Protein AF-A0A7Y0C4G6-F1 (afdb_monomer)

Solvent-accessible surface area (backbone atoms only — not comparable to full-atom values): 3809 Å² total; per-residue (Å²): 123,65,26,41,38,21,34,68,87,65,50,81,73,49,77,38,46,61,71,57,48,51,49,37,56,74,69,69,33,57,74,48,75,42,82,54,77,75,49,75,47,78,59,64,61,42,87,87,79,64,50,63,42,72,49,77,38,45,40,26,37,18,23,64,130

Sequence (65 aa):
MKVLKLSAQGLPQSWISLEEAVSHYATDEVRWEMGARIAIFHGGHNAITGNQSIITINSIIGTRG

Structure (mmCIF, N/CA/C/O backbone):
data_AF-A0A7Y0C4G6-F1
#
_entry.id   AF-A0A7Y0C4G6-F1
#
loop_
_atom_site.group_PDB
_atom_site.id
_atom_site.type_symbol
_atom_site.label_atom_id
_atom_site.label_alt_id
_atom_site.label_comp_id
_atom_site.label_asym_id
_atom_site.label_entity_id
_atom_site.label_seq_id
_atom_site.pdbx_PDB_ins_code
_atom_site.Cartn_x
_atom_site.Cartn_y
_atom_site.Cartn_z
_atom_site.occupancy
_atom_site.B_iso_or_equiv
_atom_site.auth_seq_id
_atom_site.auth_comp_id
_atom_site.auth_asym_id
_atom_site.auth_atom_id
_atom_site.pdbx_PDB_model_num
ATOM 1 N N . MET A 1 1 ? 8.411 -12.472 -0.665 1.00 85.50 1 MET A N 1
ATOM 2 C CA . MET A 1 1 ? 7.519 -11.898 -1.699 1.00 85.50 1 MET A CA 1
ATOM 3 C C . MET A 1 1 ? 7.833 -10.413 -1.825 1.00 85.50 1 MET A C 1
ATOM 5 O O . MET A 1 1 ? 8.233 -9.842 -0.819 1.00 85.50 1 MET A O 1
ATOM 9 N N . LYS A 1 2 ? 7.742 -9.812 -3.016 1.00 95.88 2 LYS A N 1
ATOM 10 C CA . LYS A 1 2 ? 8.083 -8.394 -3.238 1.00 95.88 2 LYS A CA 1
ATOM 11 C C . LYS A 1 2 ? 6.987 -7.678 -4.028 1.00 95.88 2 LYS A C 1
ATOM 13 O O . LYS A 1 2 ? 6.272 -8.332 -4.784 1.00 95.88 2 LYS A O 1
ATOM 18 N N . VAL A 1 3 ? 6.899 -6.361 -3.861 1.00 98.44 3 VAL A N 1
ATOM 19 C CA . VAL A 1 3 ? 5.999 -5.453 -4.592 1.00 98.44 3 VAL A CA 1
ATOM 20 C C . VAL A 1 3 ? 6.833 -4.579 -5.522 1.00 98.44 3 V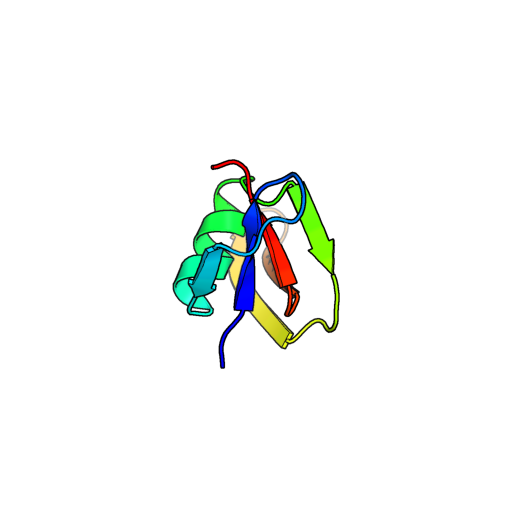AL A C 1
ATOM 22 O O . VAL A 1 3 ? 7.882 -4.080 -5.114 1.00 98.44 3 VAL A O 1
ATOM 25 N N . LEU A 1 4 ? 6.390 -4.382 -6.764 1.00 98.56 4 LEU A N 1
ATOM 26 C CA . LEU A 1 4 ? 7.023 -3.416 -7.662 1.00 98.56 4 LEU A CA 1
ATOM 27 C C . LEU A 1 4 ? 6.525 -2.004 -7.327 1.00 98.56 4 LEU A C 1
ATOM 29 O O . LEU A 1 4 ? 5.343 -1.707 -7.506 1.00 98.56 4 LEU A O 1
ATOM 33 N N . LYS A 1 5 ? 7.434 -1.140 -6.869 1.00 98.31 5 LYS A N 1
ATOM 34 C CA . LYS A 1 5 ? 7.185 0.283 -6.623 1.00 98.31 5 LYS A CA 1
ATOM 35 C C . LYS A 1 5 ? 7.507 1.096 -7.873 1.00 98.31 5 LYS A C 1
ATOM 37 O O . LYS A 1 5 ? 8.594 0.974 -8.447 1.00 98.31 5 LYS A O 1
ATOM 42 N N . LEU A 1 6 ? 6.574 1.957 -8.259 1.00 98.44 6 LEU A N 1
ATOM 43 C CA . LEU A 1 6 ? 6.735 2.937 -9.326 1.00 98.44 6 LEU A CA 1
ATOM 44 C C . LEU A 1 6 ? 6.484 4.351 -8.803 1.00 98.44 6 LEU A C 1
ATOM 46 O O . LEU A 1 6 ? 5.823 4.545 -7.783 1.00 98.44 6 LEU A O 1
ATOM 50 N N . SER A 1 7 ? 6.958 5.348 -9.546 1.00 96.75 7 SER A N 1
ATOM 51 C CA . SER A 1 7 ? 6.475 6.714 -9.371 1.00 96.75 7 SER A CA 1
ATOM 52 C C . SER A 1 7 ? 4.982 6.806 -9.698 1.00 96.75 7 SER A C 1
ATOM 54 O O . SER A 1 7 ? 4.419 5.954 -10.391 1.00 96.75 7 SER A O 1
ATOM 56 N N . ALA A 1 8 ? 4.345 7.902 -9.291 1.00 94.75 8 ALA A N 1
ATOM 57 C CA . ALA A 1 8 ? 2.957 8.190 -9.642 1.00 94.75 8 ALA A CA 1
ATOM 58 C C . ALA A 1 8 ? 2.690 8.196 -11.164 1.00 94.75 8 ALA A C 1
ATOM 60 O O . ALA A 1 8 ? 1.552 7.997 -11.575 1.00 94.75 8 ALA A O 1
ATOM 61 N N . GLN A 1 9 ? 3.715 8.390 -12.000 1.00 95.50 9 GLN A N 1
ATOM 62 C CA . GLN A 1 9 ? 3.624 8.360 -13.466 1.00 95.50 9 GLN A CA 1
ATOM 63 C C . GLN A 1 9 ? 3.940 6.982 -14.073 1.00 95.50 9 GLN A C 1
ATOM 65 O O . GLN A 1 9 ? 3.932 6.842 -15.292 1.00 95.50 9 GLN A O 1
ATOM 70 N N . GLY A 1 10 ? 4.234 5.967 -13.254 1.00 95.62 10 GLY A N 1
ATOM 71 C CA . GLY A 1 10 ? 4.525 4.613 -13.731 1.00 95.62 10 GLY A CA 1
ATOM 72 C C . GLY A 1 10 ? 5.980 4.374 -14.119 1.00 95.62 10 GLY A C 1
ATOM 73 O O . GLY A 1 10 ? 6.261 3.406 -14.820 1.00 95.62 10 GLY A O 1
ATOM 74 N N . LEU A 1 11 ? 6.918 5.211 -13.665 1.00 97.06 11 LEU A N 1
ATOM 75 C CA . LEU A 1 11 ? 8.346 4.929 -13.829 1.00 97.06 11 LEU A CA 1
ATOM 76 C C . LEU A 1 11 ? 8.796 3.918 -12.762 1.00 97.06 11 LEU A C 1
ATOM 78 O O . LEU A 1 11 ? 8.619 4.208 -11.576 1.00 97.06 11 LEU A O 1
ATOM 82 N N . PRO A 1 12 ? 9.368 2.754 -13.128 1.00 97.12 12 PRO A N 1
ATOM 83 C CA . PRO A 1 12 ? 9.829 1.770 -12.151 1.00 97.12 12 PRO A CA 1
ATOM 84 C C . PRO A 1 12 ? 10.931 2.334 -11.253 1.00 97.12 12 PRO A C 1
ATOM 86 O O . PRO A 1 12 ? 11.856 2.978 -11.745 1.00 97.12 12 PRO A O 1
ATOM 89 N N . GLN A 1 13 ? 10.847 2.071 -9.948 1.00 96.81 13 GLN A N 1
ATOM 90 C CA . GLN A 1 13 ? 11.843 2.522 -8.971 1.00 96.81 13 GLN A CA 1
ATOM 91 C C . GLN A 1 13 ? 12.575 1.343 -8.331 1.00 96.81 13 GLN A C 1
ATOM 93 O O . GLN A 1 13 ? 13.796 1.244 -8.429 1.00 96.81 13 GLN A O 1
ATOM 98 N N . SER A 1 14 ? 11.844 0.433 -7.685 1.00 97.94 14 SER A N 1
ATOM 99 C CA . SER A 1 14 ? 12.447 -0.688 -6.960 1.00 97.94 14 SER A CA 1
ATOM 100 C C . SER A 1 14 ? 11.447 -1.808 -6.669 1.00 97.94 14 SER A C 1
ATOM 102 O O . SER A 1 14 ? 10.233 -1.636 -6.762 1.00 97.94 14 SER A O 1
ATOM 104 N N . TRP A 1 15 ? 11.974 -2.975 -6.297 1.00 98.31 15 TRP A N 1
ATOM 105 C CA . TRP A 1 15 ? 11.194 -4.041 -5.674 1.00 98.31 15 TRP A CA 1
ATOM 106 C C . TRP A 1 15 ? 11.319 -3.935 -4.157 1.00 98.31 15 TRP A C 1
ATOM 108 O O . TRP A 1 15 ? 12.405 -4.183 -3.627 1.00 98.31 15 TRP A O 1
ATOM 118 N N . ILE A 1 16 ? 10.222 -3.616 -3.480 1.00 98.25 16 ILE A N 1
ATOM 119 C CA . ILE A 1 16 ? 10.170 -3.404 -2.028 1.00 98.25 16 ILE A CA 1
ATOM 120 C C . ILE A 1 16 ? 9.583 -4.619 -1.304 1.00 98.25 16 ILE A C 1
ATOM 122 O O . ILE A 1 16 ? 8.923 -5.472 -1.919 1.00 98.25 16 ILE A O 1
ATOM 126 N N . SER A 1 17 ? 9.847 -4.728 -0.004 1.00 98.44 17 SER A N 1
ATOM 127 C CA . SER A 1 17 ? 9.230 -5.753 0.839 1.00 98.44 17 SER A CA 1
ATOM 128 C C . SER A 1 17 ? 7.735 -5.479 1.062 1.00 98.44 17 SER A C 1
AT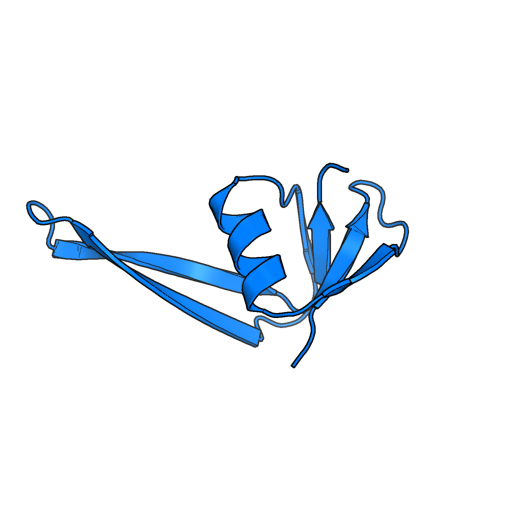OM 130 O O . SER A 1 17 ? 7.213 -4.422 0.700 1.00 98.44 17 SER A O 1
ATOM 132 N N . LEU A 1 18 ? 7.019 -6.437 1.659 1.00 98.00 18 LEU A N 1
ATOM 133 C CA . LEU A 1 18 ? 5.622 -6.208 2.042 1.00 98.00 18 LEU A CA 1
ATOM 134 C C . LEU A 1 18 ? 5.508 -5.202 3.194 1.00 98.00 18 LEU A C 1
ATOM 136 O O . LEU A 1 18 ? 4.548 -4.443 3.235 1.00 98.00 18 LEU A O 1
ATOM 140 N N . GLU A 1 19 ? 6.481 -5.184 4.105 1.00 97.31 19 GLU A N 1
ATOM 141 C CA . GLU A 1 19 ? 6.565 -4.261 5.242 1.00 97.31 19 GLU A CA 1
ATOM 142 C C . GLU A 1 19 ? 6.798 -2.809 4.785 1.00 97.31 19 GLU A C 1
ATOM 144 O O . GLU A 1 19 ? 6.189 -1.870 5.302 1.00 97.31 19 GLU A O 1
ATOM 149 N N . GLU A 1 20 ? 7.634 -2.607 3.767 1.00 97.69 20 GLU A N 1
ATOM 150 C CA . GLU A 1 20 ? 7.789 -1.295 3.128 1.00 97.69 20 GLU A CA 1
ATOM 151 C C . GLU A 1 20 ? 6.508 -0.893 2.381 1.00 97.69 20 GLU A C 1
ATOM 153 O O . GLU A 1 20 ? 6.030 0.234 2.514 1.00 97.69 20 GLU A O 1
ATOM 158 N N . ALA A 1 21 ? 5.902 -1.823 1.634 1.00 98.00 21 ALA A N 1
ATOM 159 C CA . ALA A 1 21 ? 4.670 -1.556 0.896 1.00 98.00 21 ALA A CA 1
ATOM 160 C C . ALA A 1 21 ? 3.507 -1.189 1.829 1.00 98.00 21 ALA A C 1
ATOM 162 O O . ALA A 1 21 ? 2.833 -0.189 1.590 1.00 98.00 21 ALA A O 1
ATOM 163 N N . VAL A 1 22 ? 3.285 -1.948 2.911 1.00 97.81 22 VAL A N 1
ATOM 164 C CA . VAL A 1 22 ? 2.208 -1.667 3.876 1.00 97.81 22 VAL A CA 1
ATOM 165 C C . VAL A 1 22 ? 2.393 -0.302 4.535 1.00 97.81 22 VAL A C 1
ATOM 167 O O . VAL A 1 22 ? 1.403 0.373 4.798 1.00 97.81 22 VAL A O 1
ATOM 170 N N . SER A 1 23 ? 3.640 0.137 4.737 1.00 97.50 23 SER A N 1
ATOM 171 C CA . SER A 1 23 ? 3.930 1.473 5.263 1.00 97.50 23 SER A CA 1
ATOM 172 C C . SER A 1 23 ? 3.448 2.564 4.301 1.00 97.50 23 SER A C 1
ATOM 174 O O . SER A 1 23 ? 2.740 3.464 4.736 1.00 97.50 23 SER A O 1
ATOM 176 N N . HIS A 1 24 ? 3.712 2.431 2.994 1.00 97.69 24 HIS A N 1
ATOM 177 C CA . HIS A 1 24 ? 3.201 3.361 1.974 1.00 97.69 24 HIS A CA 1
ATOM 178 C C . HIS A 1 24 ? 1.666 3.394 1.897 1.00 97.69 24 HIS A C 1
ATOM 180 O O . HIS A 1 24 ? 1.074 4.449 1.668 1.00 97.69 24 HIS A O 1
ATOM 186 N N . TYR A 1 25 ? 1.004 2.248 2.079 1.00 97.44 25 TYR A N 1
ATOM 187 C CA . TYR A 1 25 ? -0.457 2.200 2.184 1.00 97.44 25 TYR A CA 1
ATOM 188 C C . TYR A 1 25 ? -0.962 2.913 3.439 1.00 97.44 25 TYR A C 1
ATOM 190 O O . TYR A 1 25 ? -1.915 3.685 3.372 1.00 97.44 25 TYR A O 1
ATOM 198 N N . ALA A 1 26 ? -0.320 2.667 4.581 1.00 96.75 26 ALA A N 1
ATOM 199 C CA . ALA A 1 26 ? -0.712 3.246 5.860 1.00 96.75 26 ALA A CA 1
ATOM 200 C C . ALA A 1 26 ? -0.523 4.772 5.910 1.00 96.75 26 ALA A C 1
ATOM 202 O O . ALA A 1 26 ? -1.251 5.442 6.641 1.00 96.75 26 ALA A O 1
ATOM 203 N N . THR A 1 27 ? 0.423 5.321 5.138 1.00 96.38 27 THR A N 1
ATOM 204 C CA . THR A 1 27 ? 0.679 6.768 5.034 1.00 96.38 27 THR A CA 1
ATOM 205 C C . THR A 1 27 ? -0.050 7.459 3.875 1.00 96.38 27 THR A C 1
ATOM 207 O O . THR A 1 27 ? 0.188 8.641 3.637 1.00 96.38 27 THR A O 1
ATOM 210 N N . ASP A 1 28 ? -0.957 6.768 3.169 1.00 96.25 28 ASP A N 1
ATOM 211 C CA . ASP A 1 28 ? -1.706 7.304 2.014 1.00 96.25 28 ASP A CA 1
ATOM 212 C C . ASP A 1 28 ? -0.796 7.812 0.863 1.00 96.25 28 ASP A C 1
ATOM 214 O O . ASP A 1 28 ? -1.087 8.760 0.116 1.00 96.25 28 ASP A O 1
ATOM 218 N N . GLU A 1 29 ? 0.365 7.171 0.701 1.00 97.44 29 GLU A N 1
ATOM 219 C CA . GLU A 1 29 ? 1.332 7.501 -0.349 1.00 97.44 29 GLU A CA 1
ATOM 220 C C . GLU A 1 29 ? 1.032 6.797 -1.678 1.00 97.44 29 GLU A C 1
ATOM 222 O O . GLU A 1 29 ? 1.462 7.278 -2.735 1.00 97.44 29 GLU A O 1
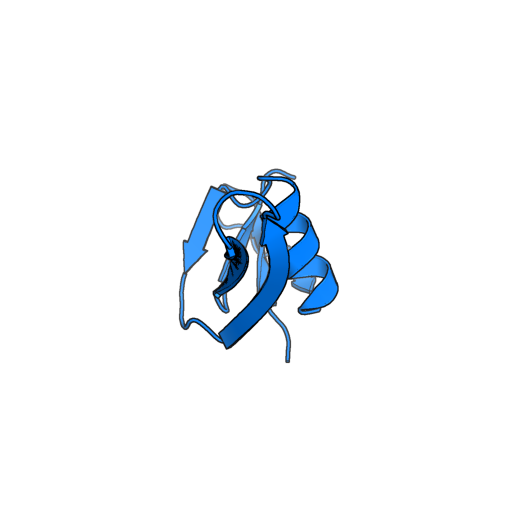ATOM 227 N N . VAL A 1 30 ? 0.266 5.702 -1.652 1.00 97.81 30 VAL A N 1
ATOM 228 C CA . VAL A 1 30 ? -0.147 4.939 -2.840 1.00 97.81 30 VAL A CA 1
ATOM 229 C C . VAL A 1 30 ? -1.199 5.713 -3.639 1.00 97.81 30 VAL A C 1
ATOM 231 O O . VAL A 1 30 ? -2.282 6.019 -3.155 1.00 97.81 30 VAL A O 1
ATOM 234 N N . ARG A 1 31 ? -0.881 6.040 -4.894 1.00 97.44 31 ARG A N 1
ATOM 235 C CA . ARG A 1 31 ? -1.745 6.804 -5.813 1.00 97.44 31 ARG A CA 1
ATOM 236 C C . ARG A 1 31 ? -2.601 5.919 -6.701 1.00 97.44 31 ARG A C 1
ATOM 238 O O . ARG A 1 31 ? -3.687 6.326 -7.100 1.00 97.44 31 ARG A O 1
ATOM 245 N N . TRP A 1 32 ? -2.085 4.750 -7.047 1.00 97.94 32 TRP A N 1
ATOM 246 C CA . TRP A 1 32 ? -2.785 3.747 -7.831 1.00 97.94 32 TRP A CA 1
ATOM 247 C C . TRP A 1 32 ? -2.144 2.382 -7.614 1.00 97.94 32 TRP A C 1
ATOM 249 O O . TRP A 1 32 ? -0.987 2.262 -7.203 1.00 97.94 32 TRP A O 1
ATOM 259 N N . GLU A 1 33 ? -2.918 1.351 -7.921 1.00 98.25 33 GLU A N 1
ATOM 260 C CA . GLU A 1 33 ? -2.572 -0.042 -7.684 1.00 98.25 33 GLU A CA 1
ATOM 261 C C . GLU A 1 33 ? -2.795 -0.859 -8.957 1.00 98.25 33 GLU A C 1
ATOM 263 O O . GLU A 1 33 ? -3.712 -0.578 -9.730 1.00 98.25 33 GLU A O 1
ATOM 268 N N . MET A 1 34 ? -1.992 -1.902 -9.170 1.00 98.06 34 M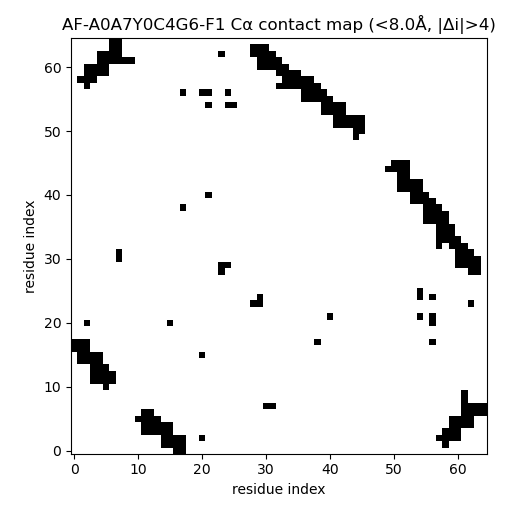ET A N 1
ATOM 269 C CA . MET A 1 34 ? -2.145 -2.802 -10.314 1.00 98.06 34 MET A CA 1
ATOM 270 C C . MET A 1 34 ? -1.704 -4.236 -9.990 1.00 98.06 34 MET A C 1
ATOM 272 O O . MET A 1 34 ? -0.940 -4.499 -9.059 1.00 98.06 34 MET A O 1
ATOM 276 N N . GLY A 1 35 ? -2.175 -5.184 -10.798 1.00 97.44 35 GLY A N 1
ATOM 277 C CA . GLY A 1 35 ? -1.845 -6.597 -10.666 1.00 97.44 35 GLY A CA 1
ATOM 278 C C . GLY A 1 35 ? -2.654 -7.297 -9.575 1.00 97.44 35 GLY A C 1
ATOM 279 O O . GLY A 1 35 ? -3.747 -6.865 -9.214 1.00 97.44 35 GLY A O 1
ATOM 280 N N . ALA A 1 36 ? -2.137 -8.425 -9.094 1.00 98.00 36 ALA A N 1
ATOM 281 C CA . ALA A 1 36 ? -2.844 -9.264 -8.137 1.00 98.00 36 ALA A CA 1
ATOM 282 C C . ALA A 1 36 ? -2.757 -8.692 -6.717 1.00 98.00 36 ALA A C 1
ATOM 284 O O . ALA A 1 36 ? -1.736 -8.127 -6.329 1.00 98.00 36 ALA A O 1
ATOM 285 N N . ARG A 1 37 ? -3.799 -8.918 -5.915 1.00 98.00 37 ARG A N 1
ATOM 286 C CA . ARG A 1 37 ? -3.728 -8.780 -4.456 1.00 98.00 37 ARG A CA 1
ATOM 287 C C . ARG A 1 37 ? -2.899 -9.929 -3.912 1.00 98.00 37 ARG A C 1
ATOM 289 O O . ARG A 1 37 ? -3.249 -11.086 -4.131 1.00 98.00 37 ARG A O 1
ATOM 296 N N . ILE A 1 38 ? -1.807 -9.612 -3.235 1.00 97.81 38 ILE A N 1
ATOM 297 C CA . ILE A 1 38 ? -0.829 -10.614 -2.804 1.00 97.81 38 ILE A CA 1
ATOM 298 C C . ILE A 1 38 ? -0.739 -10.754 -1.287 1.00 97.81 38 ILE A C 1
ATOM 300 O O . ILE A 1 38 ? -0.270 -11.781 -0.812 1.00 97.81 38 ILE A O 1
ATOM 304 N N . ALA A 1 39 ? -1.188 -9.761 -0.517 1.00 97.94 39 ALA A N 1
ATOM 305 C CA . ALA A 1 39 ? -1.183 -9.833 0.940 1.00 97.94 39 ALA A CA 1
ATOM 306 C C . ALA A 1 39 ? -2.330 -9.028 1.556 1.00 97.94 39 ALA A C 1
ATOM 308 O O . ALA A 1 39 ? -2.812 -8.058 0.968 1.00 97.94 39 ALA A O 1
ATOM 309 N N . ILE A 1 40 ? -2.733 -9.431 2.761 1.00 98.19 40 ILE A N 1
ATOM 310 C CA . ILE A 1 40 ? -3.679 -8.712 3.614 1.00 98.19 40 ILE A CA 1
ATOM 311 C C . ILE A 1 40 ? -3.022 -8.557 4.985 1.00 98.19 40 ILE A C 1
ATOM 313 O O . ILE A 1 40 ? -2.583 -9.539 5.583 1.00 98.19 40 ILE A O 1
ATOM 317 N N . PHE A 1 41 ? -2.950 -7.323 5.466 1.00 97.69 41 PHE A N 1
ATOM 318 C CA . PHE A 1 41 ? -2.465 -6.972 6.791 1.00 97.69 41 PHE A CA 1
ATOM 319 C C . PHE A 1 41 ? -3.642 -6.619 7.685 1.00 97.69 41 PHE A C 1
ATOM 321 O O . PHE A 1 41 ? -4.526 -5.851 7.308 1.00 97.69 41 PHE A O 1
ATOM 328 N N . HIS A 1 42 ? -3.615 -7.178 8.886 1.00 97.88 42 HIS A N 1
ATOM 329 C CA . HIS A 1 42 ? -4.630 -7.008 9.907 1.00 97.88 42 HIS A CA 1
ATOM 330 C C . HIS A 1 42 ? -4.063 -6.141 11.030 1.00 97.88 42 HIS A C 1
ATOM 332 O O . HIS A 1 42 ? -3.085 -6.512 11.677 1.00 97.88 42 HIS A O 1
ATOM 338 N N . GLY A 1 43 ? -4.664 -4.975 11.237 1.00 95.25 43 GLY A N 1
ATOM 339 C CA . GLY A 1 43 ? -4.321 -4.048 12.307 1.00 95.25 43 GLY A CA 1
ATOM 340 C C . GLY A 1 43 ? -5.171 -4.255 13.561 1.00 95.25 43 GLY A C 1
ATOM 341 O O . GLY A 1 43 ? -5.774 -5.310 13.786 1.00 95.25 43 GLY A O 1
ATOM 342 N N . GLY A 1 44 ? -5.222 -3.209 14.386 1.00 96.81 44 GLY A N 1
ATOM 343 C CA . GLY A 1 44 ? -6.011 -3.195 15.615 1.00 96.81 44 GLY A CA 1
ATOM 344 C C . GLY A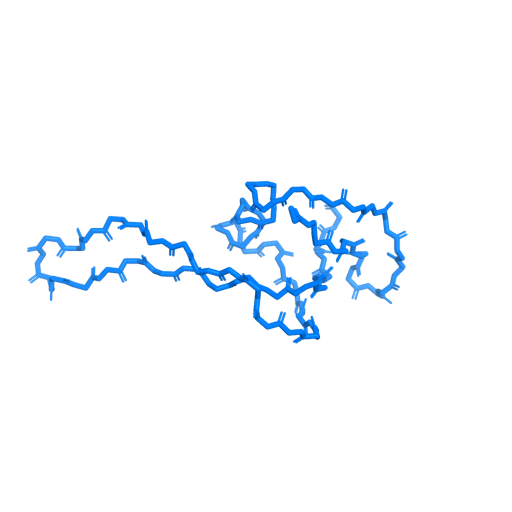 1 44 ? -7.521 -3.203 15.369 1.00 96.81 44 GLY A C 1
ATOM 345 O O . GLY A 1 44 ? -8.001 -2.871 14.281 1.00 96.81 44 GLY A O 1
ATOM 346 N N . HIS A 1 45 ? -8.262 -3.556 16.419 1.00 98.38 45 HIS A N 1
ATOM 347 C CA . HIS A 1 45 ? -9.718 -3.462 16.458 1.00 98.38 45 HIS A CA 1
ATOM 348 C C . HIS A 1 45 ? -10.131 -2.154 17.128 1.00 98.38 45 HIS A C 1
ATOM 350 O O . HIS A 1 45 ? -9.611 -1.790 18.184 1.00 98.38 45 HIS A O 1
ATOM 356 N N . ASN A 1 46 ? -11.085 -1.452 16.529 1.00 98.00 46 ASN A N 1
ATOM 357 C CA . ASN A 1 46 ? -11.739 -0.330 17.178 1.00 98.00 46 ASN A CA 1
ATOM 358 C C 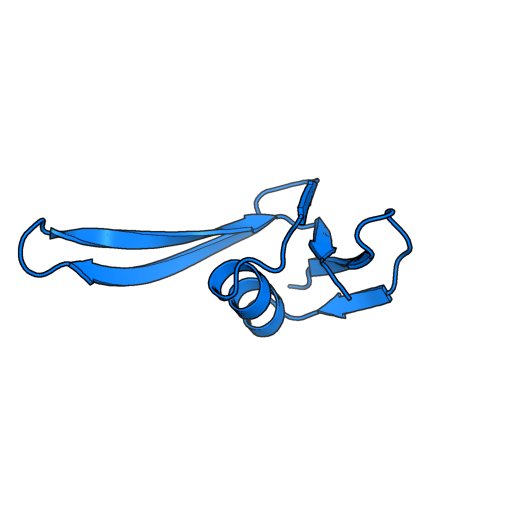. ASN A 1 46 ? -12.554 -0.853 18.373 1.00 98.00 46 ASN A C 1
ATOM 360 O O . ASN A 1 46 ? -13.425 -1.700 18.201 1.00 98.00 46 ASN A O 1
ATOM 364 N N . ALA A 1 47 ? -12.289 -0.342 19.576 1.00 97.69 47 ALA A N 1
ATOM 365 C CA . ALA A 1 47 ? -12.915 -0.844 20.802 1.00 97.69 47 ALA A CA 1
ATOM 366 C C . ALA A 1 47 ? -14.433 -0.595 20.884 1.00 97.69 47 ALA A C 1
ATOM 368 O O . ALA A 1 47 ? -15.129 -1.324 21.582 1.00 97.69 47 ALA A O 1
ATOM 369 N N . ILE A 1 48 ? -14.946 0.427 20.191 1.00 98.38 48 ILE A N 1
ATOM 370 C CA . ILE A 1 48 ? -16.367 0.799 20.217 1.00 98.38 48 ILE A CA 1
ATOM 371 C C . ILE A 1 48 ? -17.142 0.004 19.167 1.00 98.38 48 ILE A C 1
ATOM 373 O O . 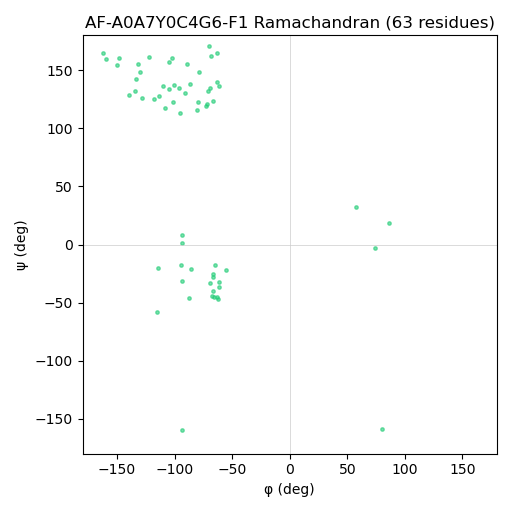ILE A 1 48 ? -18.216 -0.516 19.451 1.00 98.38 48 ILE A O 1
ATOM 377 N N . THR A 1 49 ? -16.613 -0.077 17.945 1.00 97.88 49 THR A N 1
ATOM 378 C CA . THR A 1 49 ? -17.329 -0.688 16.815 1.00 97.88 49 THR A CA 1
ATOM 379 C C . THR A 1 49 ? -16.986 -2.158 16.600 1.00 97.88 49 THR A C 1
ATOM 381 O O . THR A 1 49 ? -17.710 -2.847 15.892 1.00 97.88 49 THR A O 1
ATOM 384 N N . GLY A 1 50 ? -15.873 -2.637 17.159 1.00 97.56 50 GLY A N 1
ATOM 385 C CA . GLY A 1 50 ? -15.332 -3.971 16.900 1.00 97.56 50 GLY A CA 1
ATOM 386 C C . GLY A 1 50 ? -14.664 -4.123 15.529 1.00 97.56 50 GLY A C 1
ATOM 387 O O . GLY A 1 50 ? -14.114 -5.182 15.242 1.00 97.56 50 GLY A O 1
ATOM 388 N N . ASN A 1 51 ? -14.669 -3.090 14.679 1.00 98.19 51 ASN A N 1
ATOM 389 C CA . ASN A 1 51 ? -14.110 -3.183 13.330 1.00 98.19 51 ASN A CA 1
ATOM 390 C C . ASN A 1 51 ? -12.585 -3.305 13.363 1.00 98.19 51 ASN A C 1
ATOM 392 O O . ASN A 1 51 ? -11.910 -2.527 14.042 1.00 98.19 51 ASN A O 1
ATOM 396 N N . GLN A 1 52 ? -12.040 -4.230 12.574 1.00 98.00 52 GLN A N 1
ATOM 397 C CA . GLN A 1 52 ? -10.601 -4.371 12.393 1.00 98.00 52 GLN A CA 1
ATOM 398 C C . GLN A 1 52 ? -10.088 -3.457 11.278 1.00 98.00 52 GLN A C 1
ATOM 400 O O . GLN A 1 52 ? -10.694 -3.362 10.211 1.00 98.00 52 GLN A O 1
ATOM 405 N N . SER A 1 53 ? -8.939 -2.822 11.500 1.00 96.81 53 SER A N 1
ATOM 406 C CA . SER A 1 53 ? -8.208 -2.143 10.424 1.00 96.81 53 SER A CA 1
ATOM 407 C C . SER A 1 53 ? -7.605 -3.182 9.483 1.00 96.81 53 SER A C 1
ATOM 409 O O . SER A 1 53 ? -6.968 -4.127 9.945 1.00 96.81 53 SER A O 1
ATOM 411 N N . ILE A 1 54 ? -7.783 -3.022 8.175 1.00 97.81 54 ILE A N 1
ATOM 412 C CA . ILE A 1 54 ? -7.284 -3.969 7.174 1.00 97.81 54 ILE A CA 1
ATOM 413 C C . ILE A 1 54 ? -6.613 -3.191 6.043 1.00 97.81 54 ILE A C 1
ATOM 415 O O . ILE A 1 54 ? -7.199 -2.247 5.518 1.00 97.81 54 ILE A O 1
ATOM 419 N N . ILE A 1 55 ? -5.411 -3.611 5.646 1.00 98.25 55 ILE A N 1
ATOM 420 C CA . ILE A 1 55 ? -4.710 -3.103 4.459 1.00 98.25 55 ILE A CA 1
ATOM 421 C C . ILE A 1 55 ? -4.506 -4.263 3.489 1.00 98.25 55 ILE A C 1
ATOM 423 O O . ILE A 1 55 ? -3.937 -5.290 3.848 1.00 98.25 55 ILE A O 1
ATOM 427 N N . THR A 1 56 ? -4.962 -4.101 2.250 1.00 98.31 56 THR A N 1
ATOM 428 C CA . THR A 1 56 ? -4.705 -5.060 1.169 1.00 98.31 56 THR A CA 1
ATOM 429 C C . THR A 1 56 ? -3.584 -4.530 0.288 1.00 98.31 56 THR A C 1
ATOM 431 O O . THR A 1 56 ? -3.570 -3.347 -0.024 1.00 98.31 56 THR A O 1
ATOM 434 N N . ILE A 1 57 ? -2.657 -5.400 -0.112 1.00 98.31 57 ILE A N 1
ATOM 435 C CA . ILE A 1 57 ? -1.489 -5.029 -0.917 1.00 98.31 57 ILE A CA 1
ATOM 436 C C . ILE A 1 57 ? -1.582 -5.659 -2.301 1.00 98.31 57 ILE A C 1
ATOM 438 O O . ILE A 1 57 ? -1.702 -6.884 -2.424 1.00 98.31 57 ILE A O 1
ATOM 442 N N . ASN A 1 58 ? -1.440 -4.830 -3.333 1.00 98.62 58 ASN A N 1
ATOM 443 C CA . ASN A 1 5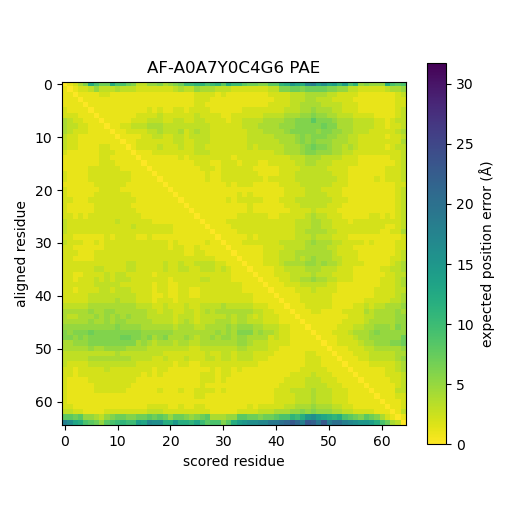8 ? -1.296 -5.274 -4.714 1.00 98.62 58 ASN A CA 1
ATOM 444 C C . ASN A 1 58 ? 0.177 -5.504 -5.091 1.00 98.62 58 ASN A C 1
ATOM 446 O O . ASN A 1 58 ? 1.093 -4.913 -4.524 1.00 98.62 58 ASN A O 1
ATOM 450 N N . SER A 1 59 ? 0.419 -6.359 -6.086 1.00 98.31 59 SER A N 1
ATOM 451 C CA . SER A 1 59 ? 1.765 -6.707 -6.563 1.00 98.31 59 SER A CA 1
ATOM 452 C C . SER A 1 59 ? 2.531 -5.537 -7.191 1.00 98.31 59 SER A C 1
ATOM 454 O O . SER A 1 59 ? 3.750 -5.621 -7.350 1.00 98.31 59 SER A O 1
ATOM 456 N N . ILE A 1 60 ? 1.823 -4.470 -7.574 1.00 98.56 60 ILE A N 1
ATOM 457 C CA . ILE A 1 60 ? 2.366 -3.278 -8.220 1.00 98.56 60 ILE A CA 1
ATOM 458 C C . ILE A 1 60 ? 1.668 -2.044 -7.637 1.00 98.56 60 ILE A C 1
ATOM 460 O O . ILE A 1 60 ? 0.436 -1.987 -7.630 1.00 98.56 60 ILE A O 1
ATOM 464 N N . ILE A 1 61 ? 2.445 -1.053 -7.194 1.00 98.44 61 ILE A N 1
ATOM 465 C CA . ILE A 1 61 ? 1.929 0.216 -6.660 1.00 98.44 61 ILE A CA 1
ATOM 466 C C . ILE A 1 61 ? 2.680 1.409 -7.252 1.00 98.44 61 ILE A C 1
ATOM 468 O O . ILE A 1 61 ? 3.899 1.364 -7.427 1.00 98.44 61 ILE A O 1
ATOM 472 N N . GLY A 1 62 ? 1.958 2.494 -7.525 1.00 98.25 62 GLY A N 1
ATOM 473 C CA . GLY A 1 62 ? 2.548 3.800 -7.816 1.00 98.25 62 GLY A CA 1
ATOM 474 C C . GLY A 1 62 ? 2.464 4.702 -6.592 1.00 98.25 62 GLY A C 1
ATOM 475 O O . GLY A 1 62 ? 1.359 4.954 -6.114 1.00 98.25 62 GLY A O 1
ATOM 476 N N . THR A 1 63 ? 3.588 5.213 -6.085 1.00 97.12 63 THR A N 1
ATOM 477 C CA . THR A 1 63 ? 3.602 6.120 -4.923 1.00 97.12 63 THR A CA 1
ATOM 478 C C . THR A 1 63 ? 3.866 7.567 -5.336 1.00 97.12 63 THR A C 1
ATOM 480 O O . THR A 1 63 ? 4.464 7.852 -6.380 1.00 97.12 63 THR A O 1
ATOM 483 N N . ARG A 1 64 ? 3.446 8.519 -4.497 1.00 87.31 64 ARG A N 1
A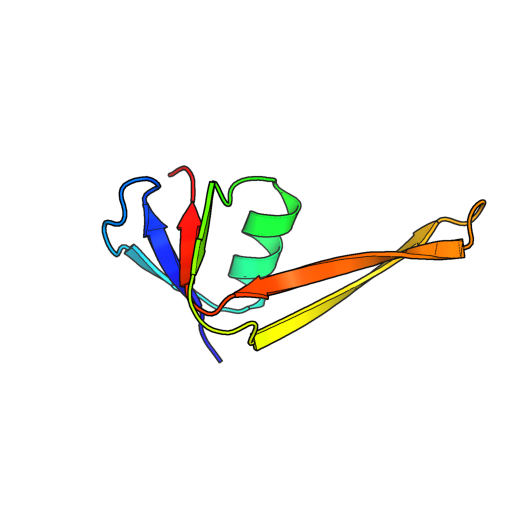TOM 484 C CA . ARG A 1 64 ? 4.119 9.826 -4.479 1.00 87.31 64 ARG A CA 1
ATOM 485 C C . ARG A 1 64 ? 5.572 9.609 -4.032 1.00 87.31 64 ARG A C 1
ATOM 487 O O . ARG A 1 64 ? 5.819 8.716 -3.227 1.00 87.31 64 ARG A O 1
ATOM 494 N N . GLY A 1 65 ? 6.500 10.322 -4.676 1.00 68.38 65 GLY A N 1
ATOM 495 C CA . GLY A 1 65 ? 7.946 10.171 -4.473 1.00 68.38 65 GLY A CA 1
ATOM 496 C C . GLY A 1 65 ? 8.354 10.322 -3.021 1.00 68.38 65 GLY A C 1
ATOM 497 O O . GLY A 1 65 ? 7.789 11.231 -2.374 1.00 68.38 65 GLY A O 1
#

Foldseek 3Di:
DWAFEAAPVRHTDDTHDVVVQVVCVVVVFFPDADADFDDKDWADADPPPRDIDIDIHHNYTHGHD

Secondary structure (DSSP, 8-state):
--EEEEETTS-EEEEE-HHHHHHHHHTT-EEEEEEEEEEEEEEEEPTTT-PEEEEEEEEEEEE--

Mean predicted aligned error: 2.49 Å

Nearest PDB structures (foldseek):
  8dmb-assembly1_P  TM=5.287E-01  e=4.922E+00  Saccharomyces cerevisiae S288C

pLDDT: mean 96.82, std 4.14, range [68.38, 98.62]

Radius of gyration: 12.69 Å; Cα contacts (8 Å, |Δi|>4): 131; chains: 1; bounding box: 30×22×35 Å